Protein AF-A0A5K0WYB6-F1 (afdb_monomer_lite)

Foldseek 3Di:
DDDDDFPDWPQPPPCPPPNDGDTDGDDDPVCPVVVVVVCVVPDPDDDDDDDD

Secondary structure (DSSP, 8-state):
----------------TTT---------GGGHHHHHHHHHHH-SS-------

Organism: NCBI:txid210225

Structure (mmCIF, N/CA/C/O backbone):
data_AF-A0A5K0WYB6-F1
#
_entry.id   AF-A0A5K0WYB6-F1
#
loop_
_atom_site.group_PDB
_atom_site.id
_atom_site.type_symbol
_atom_site.label_atom_id
_atom_site.label_alt_id
_atom_site.label_comp_id
_atom_site.label_asym_id
_atom_site.label_entity_id
_atom_site.label_seq_id
_atom_site.pdbx_PDB_ins_code
_atom_site.Cartn_x
_atom_site.Cartn_y
_atom_site.Cartn_z
_atom_site.occupancy
_atom_site.B_iso_or_equiv
_atom_site.auth_seq_id
_atom_site.auth_comp_id
_atom_site.auth_asym_id
_atom_site.auth_atom_id
_atom_site.pdbx_PDB_model_num
ATOM 1 N N . LEU A 1 1 ? -10.243 -13.322 -6.195 1.00 46.94 1 LEU A N 1
ATOM 2 C CA . LEU A 1 1 ? -9.130 -12.703 -5.442 1.00 46.94 1 LEU A CA 1
ATOM 3 C C . LEU A 1 1 ? -7.812 -13.131 -6.072 1.00 46.94 1 LEU A C 1
ATOM 5 O O . LEU A 1 1 ? -7.491 -14.313 -6.039 1.00 46.94 1 LEU A O 1
ATOM 9 N N . GLN A 1 2 ? -7.094 -12.197 -6.692 1.00 38.38 2 GLN A N 1
ATOM 10 C CA . GLN A 1 2 ? -5.757 -12.434 -7.233 1.00 38.38 2 GLN A CA 1
ATOM 11 C C . GLN A 1 2 ? -4.771 -12.472 -6.058 1.00 38.38 2 GLN A C 1
ATOM 13 O O . GLN A 1 2 ? 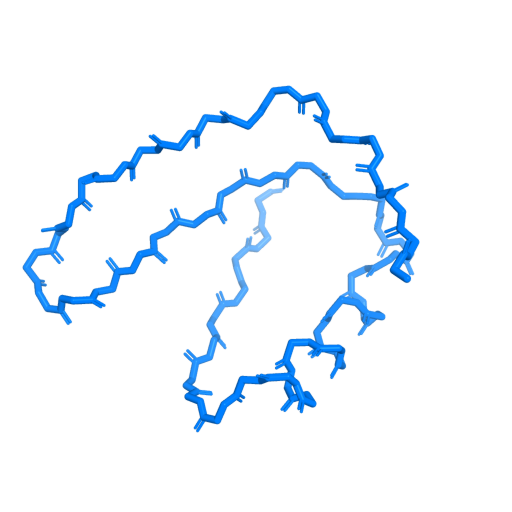-4.678 -11.505 -5.307 1.00 38.38 2 GLN A O 1
ATOM 18 N N . LYS A 1 3 ? -4.106 -13.611 -5.845 1.00 39.94 3 LYS A N 1
ATOM 19 C CA . LYS A 1 3 ? -3.102 -13.763 -4.786 1.00 39.94 3 LYS A CA 1
ATOM 20 C C . LYS A 1 3 ? -1.796 -13.134 -5.269 1.00 39.94 3 LYS A C 1
ATOM 22 O O . LYS A 1 3 ? -1.225 -13.613 -6.243 1.00 39.94 3 LYS A O 1
ATOM 27 N N . PHE A 1 4 ? -1.348 -12.074 -4.604 1.00 45.91 4 PHE A N 1
ATOM 28 C CA . PHE A 1 4 ? 0.002 -11.543 -4.774 1.00 45.91 4 PHE A CA 1
ATOM 29 C C . PHE A 1 4 ? 0.946 -12.312 -3.845 1.00 45.91 4 PHE A C 1
ATOM 31 O O . PHE A 1 4 ? 0.652 -12.462 -2.661 1.00 45.91 4 PHE A O 1
ATOM 38 N N . GLN A 1 5 ? 2.039 -12.847 -4.393 1.00 49.72 5 GLN A N 1
ATOM 39 C CA . GLN A 1 5 ? 3.133 -13.393 -3.591 1.00 49.72 5 GLN A CA 1
ATOM 40 C C . GLN A 1 5 ? 3.929 -12.209 -3.048 1.00 49.72 5 GLN A C 1
ATOM 42 O O . GLN A 1 5 ? 4.523 -11.465 -3.823 1.00 49.72 5 GLN A O 1
ATOM 47 N N . VAL A 1 6 ? 3.872 -12.002 -1.735 1.00 56.56 6 VAL A N 1
ATOM 48 C CA . VAL A 1 6 ? 4.677 -11.001 -1.034 1.00 56.56 6 VAL A CA 1
ATOM 49 C C . VAL A 1 6 ? 5.577 -11.765 -0.071 1.00 56.56 6 VAL A C 1
ATOM 51 O O . VAL A 1 6 ? 5.083 -12.465 0.812 1.00 56.56 6 VAL A O 1
ATOM 54 N N . GLU A 1 7 ? 6.883 -11.675 -0.290 1.00 52.84 7 GLU A N 1
ATOM 55 C CA . GLU A 1 7 ? 7.923 -12.166 0.618 1.00 52.84 7 GLU A CA 1
ATOM 56 C C . GLU A 1 7 ? 8.313 -11.037 1.598 1.00 52.84 7 GLU A C 1
ATOM 58 O O . GLU A 1 7 ? 8.104 -9.863 1.293 1.00 52.84 7 GLU A O 1
ATOM 63 N N . ASP A 1 8 ? 8.845 -11.380 2.779 1.00 52.97 8 ASP A N 1
ATOM 64 C CA . ASP A 1 8 ? 9.310 -10.434 3.817 1.00 52.97 8 ASP A CA 1
ATOM 65 C C . ASP A 1 8 ? 8.260 -9.454 4.379 1.00 52.97 8 ASP A C 1
ATOM 67 O O . ASP A 1 8 ? 8.527 -8.268 4.586 1.00 52.97 8 ASP A O 1
ATOM 71 N N . ILE A 1 9 ? 7.057 -9.934 4.705 1.00 57.62 9 ILE A N 1
ATOM 72 C CA . ILE A 1 9 ? 6.112 -9.109 5.472 1.00 57.62 9 ILE A CA 1
ATOM 73 C C . ILE A 1 9 ? 6.554 -9.067 6.947 1.00 57.62 9 ILE A C 1
ATOM 75 O O . ILE A 1 9 ? 6.174 -9.931 7.738 1.00 57.62 9 ILE A O 1
ATOM 79 N N . GLN A 1 10 ? 7.328 -8.050 7.343 1.00 58.41 10 GLN A N 1
ATOM 80 C CA . GLN A 1 10 ? 7.471 -7.687 8.757 1.00 58.41 10 GLN A CA 1
ATOM 81 C C . GLN A 1 10 ? 6.199 -6.967 9.209 1.00 58.41 10 GLN A C 1
ATOM 83 O O . GLN A 1 10 ? 5.985 -5.791 8.921 1.00 58.41 10 GLN A O 1
ATOM 88 N N . GLN A 1 11 ? 5.327 -7.704 9.891 1.00 50.06 11 GLN A N 1
ATOM 89 C CA . GLN A 1 11 ? 4.132 -7.148 10.514 1.00 50.06 11 GLN A CA 1
ATOM 90 C C . GLN A 1 11 ? 4.491 -6.715 11.933 1.00 50.06 11 GLN A C 1
ATOM 92 O O . GLN A 1 11 ? 4.393 -7.501 12.875 1.00 50.06 11 GLN A O 1
ATOM 97 N N . ASP A 1 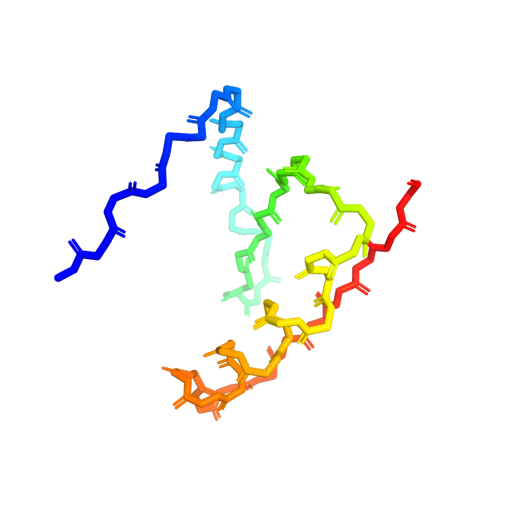12 ? 4.956 -5.476 12.072 1.00 52.25 12 ASP A N 1
ATOM 98 C CA . ASP A 1 12 ? 5.151 -4.871 13.383 1.00 52.25 12 ASP A CA 1
ATOM 99 C C . ASP A 1 12 ? 3.827 -4.248 13.836 1.00 52.25 12 ASP A C 1
ATOM 101 O O . ASP A 1 12 ? 3.501 -3.098 13.545 1.00 52.25 12 ASP A O 1
ATOM 105 N N . TYR A 1 13 ? 3.006 -5.067 14.495 1.00 54.75 13 TYR A N 1
ATOM 106 C CA . TYR A 1 13 ? 1.755 -4.644 15.121 1.00 54.75 13 TYR A CA 1
ATOM 107 C C . TYR A 1 13 ? 2.004 -3.878 16.429 1.00 54.75 13 TYR A C 1
ATOM 109 O O . TYR A 1 13 ? 1.213 -3.993 17.370 1.00 54.75 13 TYR A O 1
ATOM 117 N N . GLU A 1 14 ? 3.076 -3.088 16.534 1.00 53.16 14 GLU A N 1
ATOM 118 C CA . GLU A 1 14 ? 3.135 -2.053 17.556 1.00 53.16 14 GLU A CA 1
ATOM 119 C C . GLU A 1 14 ? 2.013 -1.063 17.260 1.00 53.16 14 GLU A C 1
ATOM 121 O O . GLU A 1 14 ? 2.097 -0.180 16.409 1.00 53.16 14 GLU A O 1
ATOM 126 N N . THR A 1 15 ? 0.897 -1.264 17.958 1.00 53.06 15 THR A N 1
ATOM 127 C CA . THR A 1 15 ? -0.250 -0.368 17.944 1.00 53.06 15 THR A CA 1
ATOM 128 C C . THR A 1 15 ? 0.172 0.880 18.715 1.00 53.06 15 THR A C 1
ATOM 130 O O . THR A 1 15 ? -0.189 1.081 19.876 1.00 53.06 15 THR A O 1
ATOM 133 N N . GLY A 1 16 ? 1.035 1.684 18.090 1.00 47.38 16 GLY A N 1
ATOM 134 C CA . GLY A 1 16 ? 1.408 3.004 18.551 1.00 47.38 16 GLY A CA 1
ATOM 135 C C . GLY A 1 16 ? 0.118 3.768 18.791 1.00 47.38 16 GLY A C 1
ATOM 136 O O . GLY A 1 16 ? -0.732 3.857 17.907 1.00 47.38 16 GLY A O 1
ATOM 137 N N . LYS A 1 17 ? -0.058 4.183 20.047 1.00 54.81 17 LYS A N 1
ATOM 138 C CA . LYS A 1 17 ? -1.142 5.015 20.581 1.00 54.81 17 LYS A CA 1
ATOM 139 C C . LYS A 1 17 ? -1.829 5.801 19.454 1.00 54.81 17 LYS A C 1
ATOM 141 O O . LYS A 1 17 ? -1.153 6.626 18.862 1.00 54.81 17 LYS A O 1
ATOM 146 N N . GLU A 1 18 ? -3.117 5.516 19.202 1.00 63.16 18 GLU A N 1
ATOM 147 C CA . GLU A 1 18 ? -4.049 6.154 18.227 1.00 63.16 18 GLU A CA 1
ATOM 148 C C . GLU A 1 18 ? -4.687 5.220 17.176 1.00 63.16 18 GLU A C 1
ATOM 150 O O . GLU A 1 18 ? -5.436 5.679 16.320 1.00 63.16 18 GLU A O 1
ATOM 155 N N . GLY A 1 19 ? -4.507 3.896 17.272 1.00 65.56 19 GLY A N 1
ATOM 156 C CA . GLY A 1 19 ? -5.252 2.951 16.418 1.00 65.56 19 GLY A CA 1
ATOM 157 C C . GLY A 1 19 ? -4.807 2.959 14.952 1.00 65.56 19 GLY A C 1
ATOM 158 O O . GLY A 1 19 ? -5.554 2.540 14.070 1.00 65.56 19 GLY A O 1
ATOM 159 N N . ILE A 1 20 ? -3.584 3.427 14.702 1.00 67.88 20 ILE A N 1
ATOM 160 C CA . ILE A 1 20 ? -2.938 3.425 13.392 1.00 67.88 20 ILE A CA 1
ATOM 161 C C . ILE A 1 20 ? -2.097 2.149 13.276 1.00 67.88 20 ILE A C 1
ATOM 163 O O . ILE A 1 20 ? -1.334 1.810 14.177 1.00 67.88 20 ILE A O 1
ATOM 167 N N . THR A 1 21 ? -2.241 1.430 12.162 1.00 71.88 21 THR A N 1
ATOM 168 C CA . THR A 1 21 ? -1.405 0.272 11.817 1.00 71.88 21 THR A CA 1
ATOM 169 C C . THR A 1 21 ? -0.460 0.660 10.689 1.00 71.88 21 THR A C 1
ATOM 171 O O . THR A 1 21 ? -0.914 1.097 9.632 1.00 71.88 21 THR A O 1
ATOM 174 N N . LEU A 1 22 ? 0.844 0.483 10.902 1.00 73.19 22 LEU A N 1
ATOM 175 C CA . LEU A 1 22 ? 1.854 0.682 9.869 1.00 73.19 22 LEU A CA 1
ATOM 176 C C . LEU A 1 22 ? 2.120 -0.645 9.149 1.00 73.19 22 LEU A C 1
ATOM 178 O O . LEU A 1 22 ? 2.345 -1.671 9.784 1.00 73.19 22 LEU A O 1
ATOM 182 N N . VAL A 1 23 ? 2.105 -0.624 7.816 1.00 76.31 23 VAL A N 1
ATOM 183 C CA . VAL A 1 23 ? 2.454 -1.780 6.981 1.00 76.31 23 VAL A CA 1
ATOM 184 C C . VAL A 1 23 ? 3.537 -1.348 6.002 1.00 76.31 23 VAL A C 1
ATOM 186 O O . VAL A 1 23 ? 3.327 -0.419 5.225 1.00 76.31 23 VAL A O 1
ATOM 189 N N . MET A 1 24 ? 4.687 -2.022 6.033 1.00 79.19 24 MET A N 1
ATOM 190 C CA . MET A 1 24 ? 5.809 -1.776 5.124 1.00 79.19 24 MET A CA 1
ATOM 191 C C . MET A 1 24 ? 6.016 -2.990 4.221 1.00 79.19 24 MET A C 1
ATOM 193 O O . MET A 1 24 ? 6.027 -4.127 4.686 1.00 79.19 24 MET A O 1
ATOM 197 N N . PHE A 1 25 ? 6.177 -2.754 2.924 1.00 78.75 25 PHE A N 1
ATOM 198 C CA . PHE A 1 25 ? 6.466 -3.786 1.931 1.00 78.75 25 PHE A CA 1
ATOM 199 C C . PHE A 1 25 ? 7.227 -3.157 0.763 1.00 78.75 25 PHE A C 1
ATOM 201 O O . PHE A 1 25 ? 7.131 -1.955 0.513 1.00 78.75 25 PHE A O 1
ATOM 208 N N . LYS A 1 26 ? 7.985 -3.977 0.035 1.00 85.69 26 LYS A N 1
ATOM 209 C CA . LYS A 1 26 ? 8.643 -3.556 -1.205 1.00 85.69 26 LYS A CA 1
ATOM 210 C C . LYS A 1 26 ? 7.649 -3.644 -2.356 1.00 85.69 26 LYS A C 1
ATOM 212 O O . LYS A 1 26 ? 6.888 -4.606 -2.451 1.00 85.69 26 LYS A O 1
ATOM 217 N N . LEU A 1 27 ? 7.674 -2.654 -3.236 1.00 84.56 27 LEU A N 1
ATOM 218 C CA . LEU A 1 27 ? 6.821 -2.597 -4.414 1.00 84.56 27 LEU A CA 1
ATOM 219 C C . LEU A 1 27 ? 7.625 -2.057 -5.592 1.00 84.56 27 LEU A C 1
ATOM 221 O O . LEU A 1 27 ? 8.423 -1.137 -5.424 1.00 84.56 27 LEU A O 1
ATOM 225 N N . ASP A 1 28 ? 7.392 -2.615 -6.777 1.00 90.69 28 ASP A N 1
ATOM 226 C CA . ASP A 1 28 ? 7.923 -2.051 -8.015 1.00 90.69 28 ASP A CA 1
ATOM 227 C C . ASP A 1 28 ? 7.389 -0.622 -8.209 1.00 90.69 28 ASP A C 1
ATOM 229 O O . ASP A 1 28 ? 6.212 -0.342 -7.960 1.00 90.69 28 ASP A O 1
ATOM 233 N N . TYR A 1 29 ? 8.251 0.296 -8.654 1.00 83.94 29 TYR A N 1
ATOM 234 C CA . TYR A 1 29 ? 7.912 1.720 -8.765 1.00 83.94 29 TYR A CA 1
ATOM 235 C C . TYR A 1 29 ? 6.684 1.976 -9.655 1.00 83.94 29 TYR A C 1
ATOM 237 O O . TYR A 1 29 ? 5.834 2.804 -9.332 1.00 83.94 29 TYR A O 1
ATOM 245 N N . ASP A 1 30 ? 6.541 1.214 -10.740 1.00 90.19 30 ASP A N 1
ATOM 246 C CA . ASP A 1 30 ? 5.418 1.299 -11.680 1.00 90.19 30 ASP A CA 1
ATOM 247 C C . ASP A 1 30 ? 4.070 0.869 -11.072 1.00 90.19 30 ASP A C 1
ATOM 249 O O . ASP A 1 30 ? 3.012 1.148 -11.637 1.00 90.19 30 ASP A O 1
ATOM 253 N N . ARG A 1 31 ? 4.077 0.215 -9.905 1.00 87.56 31 ARG A N 1
ATOM 254 C CA . ARG A 1 31 ? 2.866 -0.266 -9.224 1.00 87.56 31 ARG A CA 1
ATOM 255 C C . ARG A 1 31 ? 2.360 0.662 -8.123 1.00 87.56 31 ARG A C 1
ATOM 257 O O . ARG A 1 31 ? 1.275 0.405 -7.597 1.00 87.56 31 ARG A O 1
ATOM 264 N N . VAL A 1 32 ? 3.092 1.727 -7.784 1.00 86.88 32 VAL A N 1
ATOM 265 C CA . VAL A 1 32 ? 2.742 2.648 -6.684 1.00 86.88 32 VAL A CA 1
ATOM 266 C C 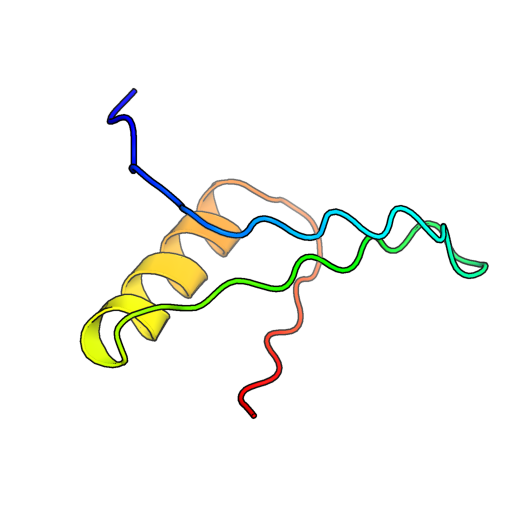. VAL A 1 32 ? 1.379 3.309 -6.911 1.00 86.88 32 VAL A C 1
ATOM 268 O O . VAL A 1 32 ? 0.530 3.285 -6.021 1.00 86.88 32 VAL A O 1
ATOM 271 N N . GLU A 1 33 ? 1.116 3.825 -8.114 1.00 86.12 33 GLU A N 1
ATOM 272 C CA . GLU A 1 33 ? -0.162 4.489 -8.424 1.00 86.12 33 GLU A CA 1
ATOM 273 C C . GLU A 1 33 ? -1.351 3.519 -8.403 1.00 86.12 33 GLU A C 1
ATOM 275 O O . GLU A 1 33 ? -2.416 3.821 -7.862 1.00 86.12 33 GLU A O 1
ATOM 280 N N . ALA A 1 34 ? -1.162 2.315 -8.952 1.00 89.69 34 ALA A N 1
ATOM 281 C CA . ALA A 1 34 ? -2.199 1.287 -8.973 1.00 89.69 34 ALA A CA 1
ATOM 282 C C . ALA A 1 34 ? -2.577 0.827 -7.557 1.00 89.69 34 ALA A C 1
ATOM 284 O O . ALA A 1 34 ? -3.733 0.478 -7.300 1.00 89.69 34 ALA A O 1
ATOM 285 N N . LEU A 1 35 ? -1.607 0.816 -6.642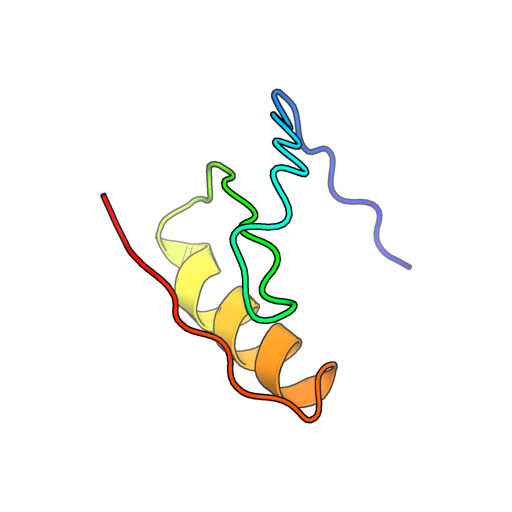 1.00 87.69 35 LEU A N 1
ATOM 286 C CA . LEU A 1 35 ? -1.853 0.524 -5.242 1.00 87.69 35 LEU A CA 1
ATOM 287 C C . LEU A 1 35 ? -2.650 1.649 -4.567 1.00 87.69 35 LEU A C 1
ATOM 289 O O . LEU A 1 35 ? -3.654 1.353 -3.920 1.00 87.69 35 LEU A O 1
ATOM 293 N N . ASP A 1 36 ? -2.237 2.907 -4.731 1.00 85.31 36 ASP A N 1
ATOM 294 C CA . ASP A 1 36 ? -2.921 4.063 -4.134 1.00 85.31 36 ASP A CA 1
ATOM 295 C C . ASP A 1 36 ? -4.400 4.123 -4.553 1.00 85.31 36 ASP A C 1
ATOM 297 O O . ASP A 1 36 ? -5.288 4.246 -3.705 1.00 85.31 36 ASP A O 1
ATOM 301 N N . SER A 1 37 ? -4.686 3.912 -5.843 1.00 87.88 37 SER A N 1
ATOM 302 C CA . SER A 1 37 ? -6.064 3.843 -6.347 1.00 87.88 37 SER A CA 1
ATOM 303 C C . SER A 1 37 ? -6.869 2.723 -5.681 1.00 87.88 37 SER A C 1
ATOM 305 O O . SER A 1 37 ? -7.977 2.955 -5.206 1.00 87.88 37 SER A O 1
ATOM 307 N N . LYS A 1 38 ? -6.315 1.506 -5.600 1.00 90.00 38 LYS A N 1
ATOM 308 C CA . LYS A 1 38 ? -7.026 0.359 -5.009 1.00 90.00 38 LYS A CA 1
ATOM 309 C C . LYS A 1 38 ? -7.282 0.525 -3.518 1.00 90.00 38 LYS A C 1
ATOM 311 O O . LYS A 1 38 ? -8.311 0.059 -3.024 1.00 90.00 38 LYS A O 1
ATOM 316 N N . ILE A 1 39 ? -6.350 1.150 -2.803 1.00 87.31 39 ILE A N 1
ATOM 317 C CA . ILE A 1 39 ? -6.509 1.454 -1.383 1.00 87.31 39 ILE A CA 1
ATOM 318 C C . ILE A 1 39 ? -7.662 2.440 -1.198 1.00 87.31 39 ILE A C 1
ATOM 320 O O . ILE A 1 39 ? -8.547 2.169 -0.390 1.00 87.31 39 ILE A O 1
ATOM 324 N N . LYS A 1 40 ? -7.702 3.524 -1.981 1.00 84.12 40 LYS A N 1
ATOM 325 C CA . LYS A 1 40 ? -8.784 4.521 -1.930 1.00 84.12 40 LYS A CA 1
ATOM 326 C C . LYS A 1 40 ? -10.157 3.927 -2.251 1.00 84.12 40 LYS A C 1
ATOM 328 O O . LYS A 1 40 ? -11.136 4.308 -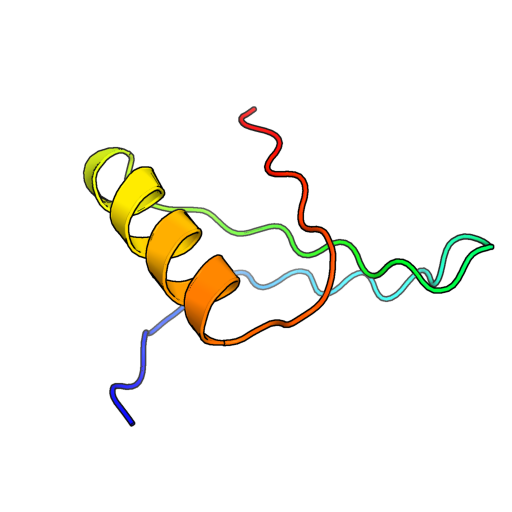1.620 1.00 84.12 40 LYS A O 1
ATOM 333 N N . ASP A 1 41 ? -10.221 2.965 -3.169 1.00 88.88 41 ASP A N 1
ATOM 334 C CA . ASP A 1 41 ? -11.474 2.275 -3.501 1.00 88.88 41 ASP A CA 1
ATOM 335 C C . ASP A 1 41 ? -11.932 1.304 -2.398 1.00 88.88 41 ASP A C 1
ATOM 337 O O . ASP A 1 41 ? -13.128 1.091 -2.203 1.00 88.88 41 ASP A O 1
ATOM 341 N N . SER A 1 42 ? -10.985 0.682 -1.687 1.00 84.88 42 SER A N 1
ATOM 342 C CA . SER A 1 42 ? -11.270 -0.404 -0.733 1.00 84.88 42 SER A CA 1
ATOM 343 C C . SER A 1 42 ? -11.377 0.061 0.719 1.00 84.88 42 SER A C 1
ATOM 345 O O . SER A 1 42 ? -11.869 -0.687 1.565 1.00 84.88 42 SER A O 1
ATOM 347 N N . PHE A 1 43 ? -10.892 1.262 1.033 1.00 81.06 43 PHE A N 1
ATOM 348 C CA . PHE A 1 43 ? -10.772 1.763 2.394 1.00 81.06 43 PHE A CA 1
ATOM 349 C C . PHE A 1 43 ? -11.386 3.156 2.514 1.00 81.06 43 PHE A C 1
ATOM 351 O O . PHE A 1 43 ? -10.985 4.093 1.837 1.00 81.06 43 PHE A O 1
ATOM 358 N N . SER A 1 44 ? -12.352 3.307 3.420 1.00 78.75 44 SER A N 1
ATOM 359 C CA . SER A 1 44 ? -13.071 4.570 3.641 1.00 78.75 44 SER A CA 1
ATOM 360 C C . SER A 1 44 ? -12.337 5.556 4.559 1.00 78.75 44 SER A C 1
ATOM 362 O O . SER A 1 44 ? -12.893 6.594 4.910 1.00 78.75 44 SER A O 1
ATOM 364 N N . GLY A 1 45 ? -11.140 5.199 5.029 1.00 78.00 45 GLY A N 1
ATOM 365 C CA . GLY A 1 45 ? -10.322 6.018 5.919 1.00 78.00 45 GLY A CA 1
ATOM 366 C C . GLY A 1 45 ? -9.198 6.746 5.186 1.00 78.00 45 GLY A C 1
ATOM 367 O O . GLY A 1 45 ? -9.101 6.729 3.961 1.00 78.00 45 GLY A O 1
ATOM 368 N N . GLN A 1 46 ? -8.322 7.386 5.954 1.00 74.19 46 GLN A N 1
ATOM 369 C CA . GLN A 1 46 ? -7.155 8.076 5.415 1.00 74.19 46 GLN A CA 1
ATOM 370 C C . GLN A 1 46 ? -5.948 7.136 5.388 1.00 74.19 46 GLN A C 1
ATOM 372 O O . GLN A 1 46 ? -5.681 6.440 6.366 1.00 74.19 46 GLN A O 1
ATOM 377 N N . VAL A 1 47 ? -5.210 7.137 4.277 1.00 76.56 47 VAL A N 1
ATOM 378 C CA . VAL A 1 47 ? -3.946 6.405 4.135 1.00 76.56 47 VAL A CA 1
ATOM 379 C C . VAL A 1 47 ? -2.846 7.384 3.753 1.00 76.56 47 VAL A C 1
ATOM 381 O O . VAL A 1 47 ? -3.028 8.209 2.859 1.00 76.56 47 VAL A O 1
ATOM 384 N N . GLY A 1 48 ? -1.713 7.300 4.450 1.00 74.81 48 GLY A N 1
ATOM 385 C CA . GLY A 1 48 ? -0.475 7.985 4.090 1.00 74.81 48 GLY A CA 1
ATOM 386 C C . GLY A 1 48 ? 0.527 6.980 3.532 1.00 74.81 48 GLY A C 1
ATOM 387 O O . GLY A 1 48 ? 0.745 5.935 4.141 1.00 74.81 48 GLY A O 1
ATOM 388 N N . ILE A 1 49 ? 1.130 7.291 2.385 1.00 75.44 49 ILE A N 1
ATOM 389 C CA . ILE A 1 49 ? 2.200 6.487 1.782 1.00 75.44 49 ILE A CA 1
ATOM 390 C C . ILE A 1 49 ? 3.515 7.241 1.981 1.00 75.44 49 ILE A C 1
ATOM 392 O O . ILE A 1 49 ? 3.643 8.386 1.549 1.00 75.44 49 ILE A O 1
ATOM 396 N N . LEU A 1 50 ? 4.484 6.599 2.633 1.00 72.12 50 LEU A N 1
ATOM 397 C CA . LEU A 1 50 ? 5.849 7.101 2.767 1.00 72.12 50 LEU A CA 1
ATOM 398 C C . LEU A 1 50 ? 6.759 6.284 1.845 1.00 72.12 50 LEU A C 1
ATOM 400 O O . LEU A 1 50 ? 6.848 5.068 1.992 1.00 72.12 50 LEU A O 1
ATOM 404 N N . LEU A 1 51 ? 7.417 6.952 0.896 1.00 71.31 51 LEU A N 1
ATOM 405 C CA . LEU A 1 51 ? 8.435 6.346 0.036 1.00 71.31 51 LEU A CA 1
ATOM 406 C C . LEU A 1 51 ? 9.812 6.585 0.675 1.00 71.31 51 LEU A C 1
ATOM 408 O O . LEU A 1 51 ? 10.108 7.723 1.047 1.00 71.31 51 LEU A O 1
ATOM 412 N N . GLN A 1 52 ? 10.614 5.527 0.829 1.00 64.81 52 GLN A N 1
ATOM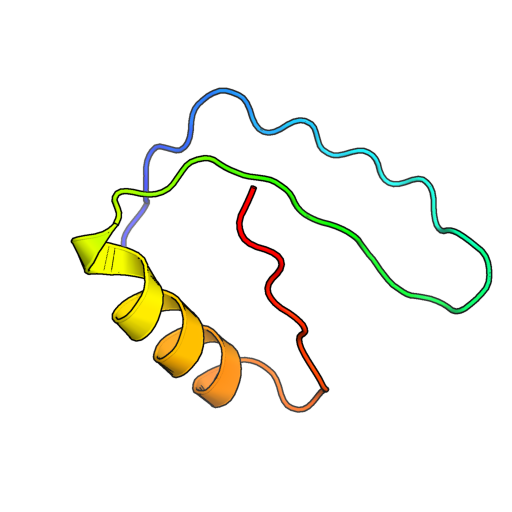 413 C CA . GLN A 1 52 ? 11.984 5.569 1.364 1.00 64.81 52 GLN A CA 1
ATOM 414 C C . GLN A 1 52 ? 13.010 5.211 0.293 1.00 64.81 52 GLN A C 1
ATOM 416 O O . GLN A 1 52 ? 12.680 4.368 -0.573 1.00 64.81 52 GLN A O 1
#

Radius of gyration: 12.35 Å; chains: 1; bounding box: 25×22×32 Å

pLDDT: mean 70.56, std 15.5, range [38.38, 90.69]

Sequence (52 aa):
LQKFQVEDIQQDYETGKEGITLVMFKLDYDRVEALDSKIKDSFSGQVGILLQ